Protein AF-T0Y1Z9-F1 (afdb_monomer_lite)

Radius of gyration: 17.57 Å; chains: 1; bounding box: 39×28×43 Å

Foldseek 3Di:
DEAEDELCCLVDDLVVCLVVLVVPDDPPYYYYYHYDFQDCVDVVSVVVVVVLVVQQPPDDGDIPVSDDPVSVCVSVVVDDDDDDDDDDDDDDPVRVLVVQVVDPRRDDPPRDD

Sequence (113 aa):
NVITAGQSFHWFNVDKTTREFRRILRAPNMVALIWNDRDNKDNFTSEFENIVSKYSKGYHGTGSSAISDDLISQFFNWSYGYYQYPNFQELDFDGLVGRYSSASYSLSAEDEK

InterPro domains:
  IPR029063 S-adenosyl-L-methionine-dependent methyltransferase superfamily [G3DSA:3.40.50.150] (1-112)

pLDDT: mean 89.01, std 8.2, range [56.97, 97.44]

Organism: NCBI:txid410659

Secondary structure (DSSP, 8-state):
-EEEEESGGGGS-HHHHHHHHHHH--SS-EEEEE-----TTSHHHHHHHHHHHHHSTT----GGGGS-HHHHHHHTTT--------------HHHHHHHHHTSTTPPPTTS--

Structure (mmCIF, N/CA/C/O backbone):
data_AF-T0Y1Z9-F1
#
_entry.id   AF-T0Y1Z9-F1
#
loop_
_atom_site.group_PDB
_atom_site.id
_atom_site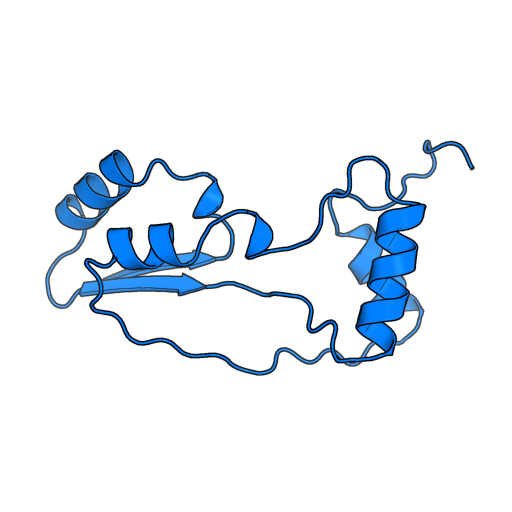.type_symbol
_atom_site.label_atom_id
_atom_site.label_alt_id
_atom_site.label_comp_id
_atom_site.label_asym_id
_atom_site.label_entity_id
_atom_site.label_seq_id
_atom_site.pdbx_PDB_ins_code
_atom_site.Cartn_x
_atom_site.Cartn_y
_atom_site.Cartn_z
_atom_site.occupancy
_atom_site.B_iso_or_equiv
_atom_site.auth_seq_id
_atom_site.auth_comp_id
_atom_site.auth_asym_id
_atom_site.auth_atom_id
_atom_site.pdbx_PDB_model_num
ATOM 1 N N . ASN A 1 1 ? -21.208 -1.067 9.914 1.00 86.50 1 ASN A N 1
ATOM 2 C CA . ASN A 1 1 ? -20.663 0.232 9.456 1.00 86.50 1 ASN A CA 1
ATOM 3 C C . ASN A 1 1 ? -19.163 0.112 9.313 1.00 86.50 1 ASN A C 1
ATOM 5 O O . ASN A 1 1 ? -18.530 -0.311 10.272 1.00 86.50 1 ASN A O 1
ATOM 9 N N . VAL A 1 2 ? -18.607 0.430 8.147 1.00 95.94 2 VAL A N 1
ATOM 10 C CA . VAL A 1 2 ? -17.169 0.285 7.889 1.00 95.94 2 VAL A CA 1
ATOM 11 C C . VAL A 1 2 ? -16.639 1.578 7.297 1.00 95.94 2 VAL A C 1
ATOM 13 O O . VAL A 1 2 ? -17.285 2.163 6.431 1.00 95.94 2 VAL A O 1
ATOM 16 N N . ILE A 1 3 ? -15.473 2.009 7.762 1.00 97.00 3 ILE A N 1
ATOM 17 C CA . ILE A 1 3 ? -14.660 3.006 7.071 1.00 97.00 3 ILE A CA 1
ATOM 18 C C . ILE A 1 3 ? -13.433 2.297 6.523 1.00 97.00 3 ILE A C 1
ATOM 20 O O . ILE A 1 3 ? -12.777 1.544 7.240 1.00 97.00 3 ILE A O 1
ATOM 24 N N . THR A 1 4 ? -13.118 2.550 5.261 1.00 96.56 4 THR A N 1
ATOM 25 C CA . THR A 1 4 ? -11.931 2.008 4.605 1.00 96.56 4 THR A CA 1
ATOM 26 C C . THR A 1 4 ? -11.070 3.144 4.081 1.00 96.56 4 THR A C 1
ATOM 28 O O . THR A 1 4 ? -11.597 4.060 3.450 1.00 96.56 4 THR A O 1
ATOM 31 N N . ALA A 1 5 ? -9.760 3.068 4.289 1.00 95.00 5 ALA A N 1
ATOM 32 C CA . ALA A 1 5 ? -8.797 3.939 3.624 1.00 95.00 5 ALA A CA 1
ATOM 33 C C . ALA A 1 5 ? -7.801 3.070 2.853 1.00 95.00 5 ALA A C 1
ATOM 35 O O . ALA A 1 5 ? -6.988 2.370 3.454 1.00 95.00 5 ALA A O 1
ATOM 36 N N . GLY A 1 6 ? -7.904 3.093 1.524 1.00 92.06 6 GLY A N 1
ATOM 37 C CA . GLY A 1 6 ? -6.964 2.426 0.629 1.00 92.06 6 GLY A CA 1
ATOM 38 C C . GLY A 1 6 ? -5.838 3.385 0.269 1.00 92.06 6 GLY A C 1
ATOM 39 O O . GLY A 1 6 ? -6.099 4.358 -0.431 1.00 92.06 6 GLY A O 1
ATOM 40 N N . GLN A 1 7 ? -4.620 3.148 0.756 1.00 87.25 7 GLN A N 1
ATOM 41 C CA . GLN A 1 7 ? -3.422 3.985 0.572 1.00 87.25 7 GLN A CA 1
ATOM 42 C C . GLN A 1 7 ? -3.489 5.404 1.157 1.00 87.25 7 GLN A C 1
ATOM 44 O O . GLN A 1 7 ? -2.458 5.952 1.512 1.00 87.25 7 GLN A O 1
ATOM 49 N N . SER A 1 8 ? -4.654 6.040 1.284 1.00 89.69 8 SER A N 1
ATOM 50 C CA . SER A 1 8 ? -4.754 7.487 1.533 1.00 89.69 8 SER A CA 1
ATOM 51 C C . SER A 1 8 ? -4.472 7.933 2.968 1.00 89.69 8 SER A C 1
ATOM 53 O O . SER A 1 8 ? -4.363 9.132 3.213 1.00 89.69 8 SER A O 1
ATOM 55 N N . PHE A 1 9 ? -4.399 7.017 3.936 1.00 91.69 9 PHE A N 1
ATOM 56 C CA . PHE A 1 9 ? -4.369 7.395 5.353 1.00 91.69 9 PHE A CA 1
ATOM 57 C C . PHE A 1 9 ? -3.062 8.098 5.775 1.00 91.69 9 PHE A C 1
ATOM 59 O O . PHE A 1 9 ? -3.069 8.831 6.756 1.00 91.69 9 PHE A O 1
ATOM 66 N N . HIS A 1 10 ? -1.986 8.026 4.981 1.00 87.44 10 HIS A N 1
ATOM 67 C CA . HIS A 1 10 ? -0.785 8.851 5.196 1.00 87.44 10 HIS A CA 1
ATOM 68 C C . HIS A 1 10 ? -1.032 10.365 5.029 1.00 87.44 10 HIS A C 1
ATOM 70 O O . HIS A 1 10 ? -0.296 11.173 5.587 1.00 87.44 10 HIS A O 1
ATOM 76 N N . TRP A 1 11 ? -2.093 10.774 4.324 1.00 89.56 11 TRP A N 1
ATOM 77 C CA . TRP A 1 11 ? -2.495 12.184 4.225 1.00 89.56 11 TRP A CA 1
ATOM 78 C C . TRP A 1 11 ? -3.314 12.669 5.427 1.00 89.56 11 TRP A C 1
ATOM 80 O O . TRP A 1 11 ? -3.652 13.851 5.522 1.00 89.56 11 TRP A O 1
ATOM 90 N N . PHE A 1 12 ? -3.721 11.764 6.319 1.00 92.62 12 PHE A N 1
ATOM 91 C CA . PHE A 1 12 ? -4.722 12.066 7.330 1.00 92.62 12 PHE A CA 1
ATOM 92 C C . PHE A 1 12 ? -4.060 12.609 8.594 1.00 92.62 12 PHE A C 1
ATOM 94 O O . PHE A 1 12 ? -3.052 12.104 9.078 1.00 92.62 12 PHE A O 1
ATOM 101 N N . ASN A 1 13 ? -4.693 13.606 9.212 1.00 92.81 13 ASN A N 1
ATOM 102 C CA . ASN A 1 13 ? -4.355 13.966 10.582 1.00 92.81 13 ASN A CA 1
ATOM 103 C C . ASN A 1 13 ? -4.983 12.937 11.537 1.00 92.81 13 ASN A C 1
ATOM 105 O O . ASN A 1 13 ? -6.210 12.892 11.670 1.00 92.81 13 ASN A O 1
ATOM 109 N N . VAL A 1 14 ? -4.150 12.129 12.190 1.00 91.12 14 VAL A N 1
ATOM 110 C CA . VAL A 1 14 ? -4.561 10.995 13.038 1.00 91.12 14 VAL A CA 1
ATOM 111 C C . VAL A 1 14 ? -5.533 11.410 14.149 1.00 91.12 14 VAL A C 1
ATOM 113 O O . VAL A 1 14 ? -6.584 10.785 14.307 1.00 91.12 14 VAL A O 1
ATOM 116 N N . ASP A 1 15 ? -5.272 12.512 14.856 1.00 92.00 15 ASP A N 1
ATOM 117 C CA . ASP A 1 15 ? -6.123 12.965 15.968 1.00 92.00 15 ASP A CA 1
ATOM 118 C C . ASP A 1 15 ? -7.497 13.462 15.512 1.00 92.00 15 ASP A C 1
ATOM 120 O O . ASP A 1 15 ? -8.522 13.224 16.164 1.00 92.00 15 ASP A O 1
ATOM 124 N N . LYS A 1 16 ? -7.543 14.211 14.405 1.00 96.19 16 LYS A N 1
ATOM 125 C CA . LYS A 1 16 ? -8.808 14.681 13.817 1.00 96.19 16 LYS A CA 1
ATOM 126 C C . LYS A 1 16 ?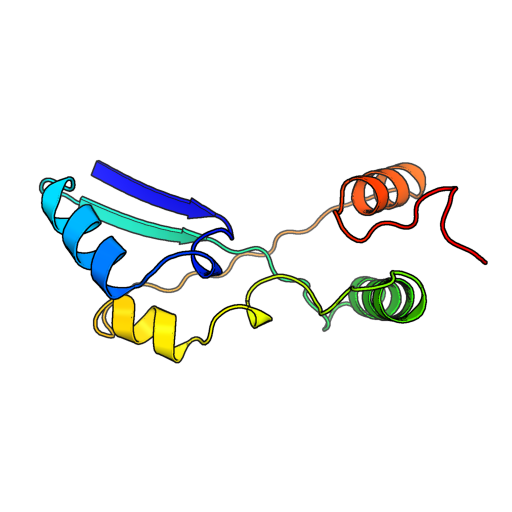 -9.601 13.507 13.248 1.00 96.19 16 LYS A C 1
ATOM 128 O O . LYS A 1 16 ? -10.800 13.411 13.499 1.00 96.19 16 LYS A O 1
ATOM 133 N N . THR A 1 17 ? -8.922 12.592 12.564 1.00 95.56 17 THR A N 1
ATOM 134 C CA . THR A 1 17 ? -9.524 11.397 11.959 1.00 95.56 17 THR A CA 1
ATOM 135 C C . THR A 1 17 ? -10.129 10.490 13.014 1.00 95.56 17 THR A C 1
ATOM 137 O O . THR A 1 17 ? -11.287 10.107 12.897 1.00 95.56 17 THR A O 1
ATOM 140 N N . THR A 1 18 ? -9.393 10.202 14.088 1.00 93.12 18 THR A N 1
ATOM 141 C CA . THR A 1 18 ? -9.876 9.363 15.191 1.00 93.12 18 THR A CA 1
ATOM 142 C C . THR A 1 18 ? -11.167 9.914 15.794 1.00 93.12 18 THR A C 1
ATOM 144 O O . THR A 1 18 ? -12.121 9.168 16.026 1.00 93.12 18 THR A O 1
ATOM 147 N N . ARG A 1 19 ? -11.227 11.232 16.033 1.00 95.25 19 ARG A N 1
ATOM 148 C CA . ARG A 1 19 ? -12.434 11.895 16.552 1.00 95.25 19 ARG A CA 1
ATOM 149 C C . ARG A 1 19 ? -13.603 11.779 15.582 1.00 95.25 19 ARG A C 1
ATOM 151 O O . ARG A 1 19 ? -14.710 11.453 16.004 1.00 95.25 19 ARG A O 1
ATOM 158 N N . GLU A 1 20 ? -13.351 12.009 14.300 1.00 97.44 20 GLU A N 1
ATOM 159 C CA . GLU A 1 20 ? -14.400 11.985 13.288 1.00 97.44 20 GLU A CA 1
ATOM 160 C C . GLU A 1 20 ? -14.928 10.573 13.031 1.00 97.44 20 GLU A C 1
ATOM 162 O O . GLU A 1 20 ? -16.140 10.363 13.003 1.00 97.44 20 GLU A O 1
ATOM 167 N N . PHE A 1 21 ? -14.045 9.580 12.941 1.00 96.06 21 PHE A N 1
ATOM 168 C CA . PHE A 1 21 ? -14.438 8.185 12.762 1.00 96.06 21 PHE A CA 1
ATOM 169 C C . PHE A 1 21 ? -15.306 7.717 13.931 1.00 96.06 21 PHE A C 1
ATOM 171 O O . PHE A 1 21 ? -16.350 7.110 13.706 1.00 96.06 21 PHE A O 1
ATOM 178 N N . ARG A 1 22 ? -14.956 8.082 15.173 1.00 93.19 22 ARG A N 1
ATOM 179 C CA . ARG A 1 22 ? -15.795 7.809 16.354 1.00 93.19 22 ARG A CA 1
ATOM 180 C C . ARG A 1 22 ? -17.159 8.497 16.293 1.00 93.19 22 ARG A C 1
ATOM 182 O O . ARG A 1 22 ? -18.135 7.919 16.756 1.00 93.19 22 ARG A O 1
ATOM 189 N N . ARG A 1 23 ? -17.240 9.709 15.735 1.00 96.69 23 ARG A N 1
ATOM 190 C CA . ARG A 1 23 ? -18.500 10.460 15.606 1.00 96.69 23 ARG A CA 1
ATOM 191 C C . ARG A 1 23 ? -19.468 9.798 14.624 1.00 96.69 23 ARG A C 1
ATOM 193 O O . ARG A 1 23 ? -20.672 9.792 14.876 1.00 96.69 23 ARG A O 1
ATOM 200 N N . ILE A 1 24 ? -18.964 9.286 13.500 1.00 96.81 24 ILE A N 1
ATOM 201 C CA . ILE A 1 24 ? -19.809 8.778 12.404 1.00 96.81 24 ILE A CA 1
ATOM 202 C C . ILE A 1 24 ? -20.064 7.269 12.470 1.00 96.81 24 ILE A C 1
ATOM 204 O O . ILE A 1 24 ? -21.090 6.799 11.973 1.00 96.81 24 ILE A O 1
ATOM 208 N N . LEU A 1 25 ? -19.170 6.496 13.091 1.00 96.44 25 LEU A N 1
ATOM 209 C CA . LEU A 1 25 ? -19.342 5.054 13.233 1.00 96.44 25 LEU A CA 1
ATOM 210 C C . LEU A 1 25 ? -20.383 4.715 14.306 1.00 96.44 25 LEU A C 1
ATOM 212 O O . LEU A 1 25 ? -20.316 5.177 15.440 1.00 96.44 25 LEU A O 1
ATOM 216 N N . ARG A 1 26 ? -21.314 3.817 13.968 1.00 94.62 26 ARG A N 1
ATOM 217 C CA . ARG A 1 26 ? -22.268 3.212 14.915 1.00 94.62 26 ARG A CA 1
ATOM 218 C C . ARG A 1 26 ? -22.011 1.720 15.037 1.00 94.62 26 ARG A C 1
ATOM 220 O O . ARG A 1 26 ? -21.724 1.081 14.024 1.00 94.62 26 ARG A O 1
ATOM 227 N N . ALA A 1 27 ? -22.121 1.182 16.249 1.00 92.44 27 ALA A N 1
ATOM 228 C CA . ALA A 1 27 ? -21.896 -0.236 16.508 1.00 92.44 27 ALA A CA 1
ATOM 229 C C . ALA A 1 27 ? -22.916 -1.130 15.763 1.00 92.44 27 ALA A C 1
ATOM 231 O O . ALA A 1 27 ? -24.086 -0.751 15.671 1.00 92.44 27 ALA A O 1
ATOM 232 N N . PRO A 1 28 ? -22.496 -2.305 15.254 1.00 91.06 28 PRO A N 1
ATOM 233 C CA . PRO A 1 28 ? -21.106 -2.754 15.126 1.00 91.06 28 PRO A CA 1
ATOM 234 C C . PRO A 1 28 ? -20.343 -1.946 14.058 1.00 91.06 28 PRO A C 1
ATOM 236 O O . PRO A 1 28 ? -20.860 -1.647 12.971 1.00 91.06 28 PRO A O 1
ATOM 239 N N . ASN A 1 29 ? -19.103 -1.5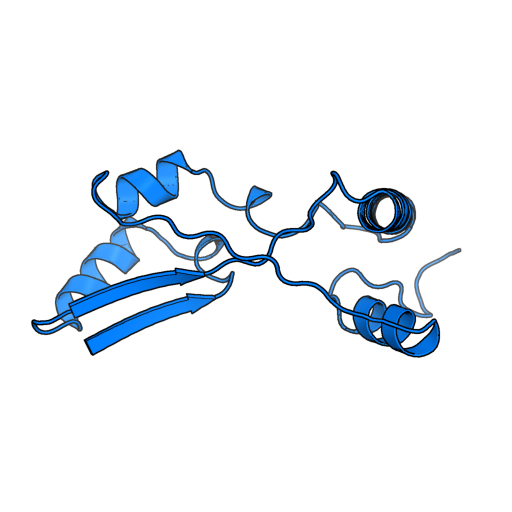76 14.385 1.00 93.50 29 ASN A N 1
ATOM 240 C CA . ASN A 1 29 ? -18.251 -0.734 13.550 1.00 93.50 29 ASN A CA 1
ATOM 241 C C . ASN A 1 29 ? -16.884 -1.372 13.277 1.00 93.50 29 ASN A C 1
ATOM 243 O O . ASN A 1 29 ? -16.439 -2.238 14.022 1.00 93.50 29 ASN A O 1
ATOM 247 N N . MET A 1 30 ? -16.250 -0.948 12.184 1.00 95.25 30 MET A N 1
ATOM 248 C CA . MET A 1 30 ? -14.910 -1.370 11.788 1.00 95.25 30 MET A CA 1
ATOM 249 C C . MET A 1 30 ? -14.218 -0.238 11.026 1.00 95.25 30 MET A C 1
ATOM 251 O O . MET A 1 30 ? -14.859 0.499 10.271 1.00 95.25 30 MET A O 1
ATOM 255 N N . VAL A 1 31 ? -12.906 -0.128 11.198 1.00 96.56 31 VAL A N 1
ATOM 256 C CA . VAL A 1 31 ? -12.033 0.691 10.355 1.00 96.56 31 VAL A CA 1
ATOM 257 C C . VAL A 1 31 ? -11.002 -0.244 9.736 1.00 96.56 31 VAL A C 1
ATOM 259 O O . VAL A 1 31 ? -10.390 -1.021 10.463 1.00 96.56 31 VAL A O 1
ATOM 262 N N . ALA A 1 32 ? -10.820 -0.182 8.420 1.00 95.88 32 ALA A N 1
ATOM 263 C CA . ALA A 1 32 ? -9.814 -0.962 7.708 1.00 95.88 32 ALA A CA 1
ATOM 264 C C . ALA A 1 32 ? -8.876 -0.032 6.932 1.00 95.88 32 ALA A C 1
ATOM 266 O O . ALA A 1 32 ? -9.301 0.714 6.047 1.00 95.88 32 ALA A O 1
ATOM 267 N N . LEU A 1 33 ? -7.594 -0.082 7.275 1.00 94.75 33 LEU A N 1
ATOM 268 C CA . LEU A 1 33 ? -6.531 0.541 6.498 1.00 94.75 33 LEU A CA 1
ATOM 269 C C . LEU A 1 33 ? -5.980 -0.517 5.540 1.00 94.75 33 LEU A C 1
ATOM 271 O O . LEU A 1 33 ? -5.665 -1.622 5.974 1.00 94.75 33 LEU A O 1
ATOM 275 N N . ILE A 1 34 ? -5.929 -0.208 4.245 1.00 93.00 34 ILE A N 1
ATOM 276 C CA . ILE A 1 34 ? -5.582 -1.171 3.193 1.00 93.00 34 ILE A CA 1
ATOM 277 C C . ILE A 1 34 ? -4.459 -0.581 2.348 1.00 93.00 34 ILE A C 1
ATOM 279 O O . ILE A 1 34 ? -4.573 0.541 1.854 1.00 93.00 34 ILE A O 1
ATOM 283 N N . TRP A 1 35 ? -3.390 -1.344 2.159 1.00 89.25 35 TRP A N 1
ATOM 284 C CA . TRP A 1 35 ? -2.225 -0.932 1.384 1.00 89.25 35 TRP A CA 1
ATOM 285 C C . TRP A 1 35 ? -1.800 -2.022 0.405 1.00 89.25 35 TRP A C 1
ATOM 287 O O . TRP A 1 35 ? -2.015 -3.208 0.634 1.00 89.25 35 TRP A O 1
ATOM 297 N N . ASN A 1 36 ? -1.201 -1.575 -0.692 1.00 89.44 36 ASN A N 1
ATOM 298 C CA . ASN A 1 36 ? -0.500 -2.405 -1.660 1.00 89.44 36 ASN A CA 1
ATOM 299 C C . ASN A 1 36 ? 0.946 -1.927 -1.682 1.00 89.44 36 ASN A C 1
ATOM 301 O O . ASN A 1 36 ? 1.203 -0.794 -2.092 1.00 89.44 36 ASN A O 1
ATOM 305 N N . ASP A 1 37 ? 1.859 -2.799 -1.287 1.00 85.56 37 ASP A N 1
ATOM 3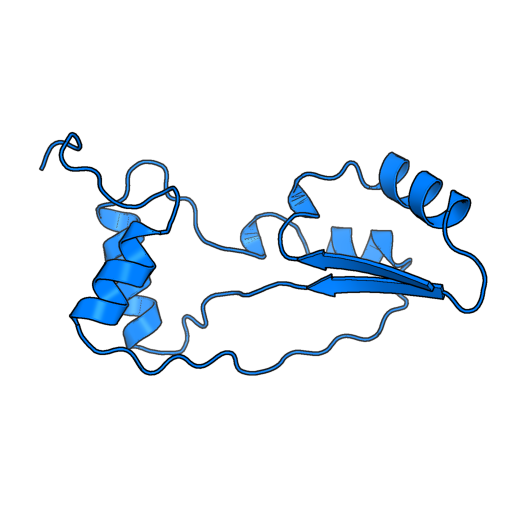06 C CA . ASP A 1 37 ? 3.289 -2.535 -1.344 1.00 85.56 37 ASP A CA 1
ATOM 307 C C . ASP A 1 37 ? 3.939 -3.446 -2.378 1.00 85.56 37 ASP A C 1
ATOM 309 O O . ASP A 1 37 ? 3.436 -4.531 -2.688 1.00 85.56 37 ASP A O 1
ATOM 313 N N . ARG A 1 38 ? 5.052 -2.982 -2.941 1.00 86.94 38 ARG A N 1
ATOM 314 C CA . ARG A 1 38 ? 5.880 -3.800 -3.824 1.00 86.94 38 ARG A CA 1
ATOM 315 C C . ARG A 1 38 ? 6.633 -4.830 -2.988 1.00 86.94 38 ARG A C 1
ATOM 317 O O . ARG A 1 38 ? 7.261 -4.480 -1.990 1.00 86.94 38 ARG A O 1
ATOM 324 N N . ASP A 1 39 ? 6.594 -6.088 -3.412 1.00 87.81 39 ASP A N 1
ATOM 325 C CA . ASP A 1 39 ? 7.431 -7.124 -2.816 1.00 87.81 39 ASP A CA 1
ATOM 326 C C . ASP A 1 39 ? 8.813 -7.119 -3.475 1.00 87.81 39 ASP A C 1
ATOM 328 O O . ASP A 1 39 ? 9.032 -7.743 -4.508 1.00 87.81 39 ASP A O 1
ATOM 332 N N . ASN A 1 40 ? 9.766 -6.418 -2.862 1.00 82.88 40 ASN A N 1
ATOM 333 C CA . ASN A 1 40 ? 11.139 -6.341 -3.370 1.00 82.88 40 ASN A CA 1
ATOM 334 C C . ASN A 1 40 ? 11.927 -7.658 -3.222 1.00 82.88 40 ASN A C 1
ATOM 336 O O . ASN A 1 40 ? 13.091 -7.711 -3.613 1.00 82.88 40 ASN A O 1
ATOM 340 N N . LYS A 1 41 ? 11.337 -8.719 -2.652 1.00 88.25 41 LYS A N 1
ATOM 341 C CA . LYS A 1 41 ? 11.933 -10.065 -2.687 1.00 88.25 41 LYS A CA 1
ATOM 342 C C . LYS A 1 41 ? 11.736 -10.742 -4.042 1.00 88.25 41 LYS A C 1
ATOM 344 O O . LYS A 1 41 ? 12.461 -11.685 -4.348 1.00 88.25 41 LYS A O 1
ATOM 349 N N . ASP A 1 42 ? 10.767 -10.286 -4.834 1.00 91.19 42 ASP A N 1
ATOM 350 C CA . ASP A 1 42 ? 10.615 -10.706 -6.220 1.00 91.19 42 ASP A CA 1
ATOM 351 C C . ASP A 1 42 ? 11.646 -9.990 -7.105 1.00 91.19 42 ASP A C 1
ATOM 353 O O . ASP A 1 42 ? 11.727 -8.759 -7.132 1.00 91.19 42 ASP A O 1
ATOM 357 N N . ASN A 1 43 ? 12.430 -10.772 -7.852 1.00 92.75 43 ASN A N 1
ATOM 358 C CA . ASN A 1 43 ? 13.528 -10.252 -8.667 1.00 92.75 43 ASN A CA 1
ATOM 359 C C . ASN A 1 43 ? 13.036 -9.249 -9.715 1.00 92.75 43 ASN A C 1
ATOM 361 O O . ASN A 1 43 ? 13.666 -8.213 -9.917 1.00 92.75 43 ASN A O 1
ATOM 365 N N . PHE A 1 44 ? 11.911 -9.538 -10.376 1.00 92.44 44 PHE A N 1
ATOM 366 C CA . PHE A 1 44 ? 11.376 -8.643 -11.398 1.00 92.44 44 PHE A CA 1
ATOM 367 C C . PHE A 1 44 ? 10.930 -7.315 -10.783 1.00 92.44 44 PHE A C 1
ATOM 369 O O . PHE A 1 44 ? 11.302 -6.247 -11.271 1.00 92.44 44 PHE A O 1
ATOM 376 N N . THR A 1 45 ? 10.182 -7.375 -9.683 1.00 91.75 45 THR A N 1
ATOM 377 C CA . THR A 1 45 ? 9.725 -6.194 -8.945 1.00 91.75 45 THR A CA 1
ATOM 378 C C . THR A 1 45 ? 10.902 -5.348 -8.456 1.00 91.75 45 THR A C 1
ATOM 380 O O . THR A 1 45 ? 10.853 -4.125 -8.591 1.00 91.75 45 THR A O 1
ATOM 383 N N . SER A 1 46 ? 11.979 -5.971 -7.966 1.00 91.50 46 SER A N 1
ATOM 384 C CA . SER A 1 46 ? 13.189 -5.255 -7.539 1.00 91.50 46 SER A CA 1
ATOM 385 C C . SER A 1 46 ? 13.916 -4.568 -8.700 1.00 91.50 46 SER A C 1
ATOM 387 O O . SER A 1 46 ? 14.341 -3.422 -8.562 1.00 91.50 46 SER A O 1
ATOM 389 N N . GLU A 1 47 ? 14.071 -5.225 -9.850 1.00 93.50 47 GLU A N 1
ATOM 390 C CA . GLU A 1 47 ? 14.694 -4.597 -11.026 1.00 93.50 47 GLU A CA 1
ATOM 391 C C . GLU A 1 47 ? 13.823 -3.466 -11.584 1.00 93.50 47 GLU A C 1
ATOM 393 O O . GLU A 1 47 ? 14.318 -2.398 -11.953 1.00 93.50 47 GLU A O 1
ATOM 398 N N . PHE A 1 48 ? 12.503 -3.651 -11.575 1.00 91.94 48 PHE A N 1
ATOM 399 C CA . PHE A 1 48 ? 11.560 -2.599 -11.929 1.00 91.94 48 PHE A CA 1
ATOM 400 C C . PHE A 1 48 ? 11.661 -1.402 -10.971 1.00 91.94 48 PHE A C 1
ATOM 402 O O . PHE A 1 48 ? 11.679 -0.259 -11.426 1.00 91.94 48 PHE A O 1
ATOM 409 N N . GLU A 1 49 ? 11.786 -1.632 -9.662 1.00 90.75 49 GLU A N 1
ATOM 410 C CA . GLU A 1 49 ? 12.035 -0.580 -8.668 1.00 90.75 49 GLU A CA 1
ATOM 411 C C . GLU A 1 49 ? 13.321 0.201 -8.971 1.00 90.75 49 GLU A C 1
ATOM 413 O O . GLU A 1 49 ? 13.299 1.432 -8.943 1.00 90.75 49 GLU A O 1
ATOM 418 N N . ASN A 1 50 ? 14.408 -0.484 -9.343 1.00 91.00 50 ASN A N 1
ATOM 419 C CA . ASN A 1 50 ? 15.670 0.158 -9.725 1.00 91.00 50 ASN A CA 1
ATOM 420 C C . ASN A 1 50 ? 15.507 1.067 -10.952 1.00 91.00 50 ASN A C 1
ATOM 422 O O . ASN A 1 50 ? 16.035 2.182 -10.973 1.00 91.00 50 ASN A O 1
ATOM 426 N N . ILE A 1 51 ? 14.763 0.618 -11.969 1.00 91.19 51 ILE A N 1
ATOM 427 C CA . ILE A 1 51 ? 14.464 1.422 -13.163 1.00 91.19 51 ILE A CA 1
ATOM 428 C C . ILE A 1 51 ? 13.667 2.666 -12.764 1.00 91.19 51 ILE A C 1
ATOM 430 O O . ILE A 1 51 ? 14.067 3.783 -13.094 1.00 91.19 51 ILE A O 1
ATOM 434 N N . VAL A 1 52 ? 12.573 2.493 -12.020 1.00 91.50 52 VAL A N 1
ATOM 435 C CA . VAL A 1 52 ? 11.736 3.616 -11.580 1.00 91.50 52 VAL A CA 1
ATOM 436 C C . VAL A 1 52 ? 12.563 4.597 -10.748 1.00 91.50 52 VAL A C 1
ATOM 438 O O . VAL A 1 52 ? 12.588 5.781 -11.060 1.00 91.50 52 VAL A O 1
ATOM 441 N N . SER A 1 53 ? 13.322 4.124 -9.760 1.00 89.25 53 SER A N 1
ATOM 442 C CA . SER A 1 53 ? 14.159 4.984 -8.916 1.00 89.25 53 SER A CA 1
ATOM 443 C C . SER A 1 53 ? 15.239 5.742 -9.684 1.00 89.25 53 SER A C 1
ATOM 445 O O . SER A 1 53 ? 15.637 6.822 -9.250 1.00 89.25 53 SER A O 1
ATOM 447 N N . LYS A 1 54 ? 15.745 5.185 -10.786 1.00 89.94 54 LYS A N 1
ATOM 448 C CA . LYS A 1 54 ? 16.801 5.812 -11.582 1.00 89.94 54 LYS A CA 1
ATOM 449 C C . LYS A 1 54 ? 16.265 6.865 -12.545 1.00 89.94 54 LYS A C 1
ATOM 451 O O . LYS A 1 54 ? 16.932 7.875 -12.753 1.00 89.94 54 LYS A O 1
ATOM 456 N N . TYR A 1 55 ? 15.110 6.611 -13.156 1.00 89.81 55 TYR A N 1
ATOM 457 C CA . TYR A 1 55 ? 14.623 7.421 -14.272 1.00 89.81 55 TYR A CA 1
ATOM 458 C C . TYR A 1 55 ? 13.424 8.310 -13.911 1.00 89.81 55 TYR A C 1
ATOM 460 O O . TYR A 1 55 ? 13.302 9.404 -14.452 1.00 89.81 55 TYR A O 1
ATOM 468 N N . SER A 1 56 ? 12.566 7.909 -12.971 1.00 89.88 56 SER A N 1
ATOM 469 C CA . SER A 1 56 ? 11.413 8.712 -12.549 1.00 89.88 56 SER A CA 1
ATOM 470 C C . SER A 1 56 ? 11.819 9.821 -11.575 1.00 89.88 56 SER A C 1
ATOM 472 O O . SER A 1 56 ? 12.017 9.583 -10.380 1.00 89.88 56 SER A O 1
ATOM 474 N N . LYS A 1 57 ? 11.905 11.063 -12.066 1.00 83.38 57 LYS A N 1
ATOM 475 C CA . LYS A 1 57 ? 12.185 12.243 -11.229 1.00 83.38 57 LYS A CA 1
ATOM 476 C C . LYS A 1 57 ? 11.119 12.391 -10.133 1.00 83.38 57 LYS A C 1
ATOM 478 O O . LYS A 1 57 ? 9.925 12.318 -10.398 1.00 83.38 57 LYS A O 1
ATOM 483 N N . GLY A 1 58 ? 11.553 12.610 -8.890 1.00 79.44 58 GLY A N 1
ATOM 484 C CA . GLY A 1 58 ? 10.652 12.788 -7.740 1.00 79.44 58 GLY A CA 1
ATOM 485 C C . GLY A 1 58 ? 10.020 11.498 -7.206 1.00 79.44 58 GLY A C 1
ATOM 486 O O . GLY A 1 58 ? 9.150 11.556 -6.337 1.00 79.44 58 GLY A O 1
ATOM 487 N N . TYR A 1 59 ? 10.444 10.331 -7.696 1.00 86.00 59 TYR A N 1
ATOM 488 C CA . TYR A 1 59 ? 10.054 9.066 -7.094 1.00 86.00 59 TYR A CA 1
ATOM 489 C C . TYR A 1 59 ? 10.793 8.839 -5.768 1.00 86.00 59 TYR A C 1
ATOM 491 O O . TYR A 1 59 ? 12.020 8.897 -5.702 1.00 86.00 59 TYR A O 1
ATOM 499 N N . HIS A 1 60 ? 10.035 8.556 -4.708 1.00 75.88 60 HIS A N 1
ATOM 500 C CA . HIS A 1 60 ? 10.555 8.353 -3.350 1.00 75.88 60 HIS A CA 1
ATOM 501 C C . HIS A 1 60 ? 10.087 7.024 -2.732 1.00 75.88 60 HIS A C 1
ATOM 503 O O . HIS A 1 60 ? 10.047 6.875 -1.512 1.00 75.88 60 HIS A O 1
ATOM 509 N N . GLY A 1 61 ? 9.734 6.055 -3.581 1.00 74.94 61 GLY A N 1
ATOM 510 C CA . GLY A 1 61 ? 9.191 4.759 -3.178 1.00 74.94 61 GLY A CA 1
ATOM 511 C C . GLY A 1 61 ? 7.672 4.665 -3.336 1.00 74.94 61 GLY A C 1
ATOM 512 O O . GLY A 1 61 ? 6.993 5.622 -3.715 1.00 74.94 61 GLY A O 1
ATOM 513 N N . THR A 1 62 ? 7.131 3.483 -3.040 1.00 69.81 62 THR A N 1
ATOM 514 C CA . THR A 1 62 ? 5.684 3.229 -3.014 1.00 69.81 62 THR A CA 1
ATOM 515 C C . THR A 1 62 ? 5.204 2.885 -1.608 1.00 69.81 62 THR A C 1
ATOM 517 O O . THR A 1 62 ? 5.927 2.261 -0.837 1.00 69.81 62 THR A O 1
ATOM 520 N N . GLY A 1 63 ? 3.951 3.237 -1.312 1.00 65.38 63 GLY A N 1
ATOM 521 C CA . GLY A 1 63 ? 3.184 2.586 -0.254 1.00 65.38 63 GLY A CA 1
ATOM 522 C C . GLY A 1 63 ? 3.600 2.915 1.184 1.00 65.38 63 GLY A C 1
ATOM 523 O O . GLY A 1 63 ? 3.734 4.088 1.540 1.00 65.38 63 GLY A O 1
ATOM 524 N N . SER A 1 64 ? 3.696 1.878 2.022 1.00 60.16 64 SER A N 1
ATOM 525 C CA . SER A 1 64 ? 3.868 1.930 3.488 1.00 60.16 64 SER A CA 1
ATOM 526 C C . SER A 1 64 ? 5.084 2.715 3.982 1.00 60.16 64 SER A C 1
ATOM 528 O O . SER A 1 64 ? 5.112 3.110 5.140 1.00 60.16 64 SER A O 1
ATOM 530 N N . SER A 1 65 ? 6.045 3.063 3.124 1.00 64.12 65 SER A N 1
ATOM 531 C CA . SER A 1 65 ? 7.126 3.988 3.491 1.00 64.12 65 SER A CA 1
ATOM 532 C C . SER A 1 65 ? 6.627 5.385 3.895 1.00 64.12 65 SER A C 1
ATOM 534 O O . SER A 1 65 ? 7.333 6.109 4.596 1.00 64.12 65 SER A O 1
ATOM 536 N N . ALA A 1 66 ? 5.409 5.765 3.489 1.00 69.31 66 ALA A N 1
ATOM 537 C CA . ALA A 1 66 ? 4.807 7.053 3.827 1.00 69.31 66 ALA A CA 1
ATOM 538 C C . ALA A 1 66 ? 4.240 7.127 5.259 1.00 69.31 66 ALA A C 1
ATOM 540 O O . ALA A 1 66 ? 3.931 8.223 5.731 1.00 69.31 66 ALA A O 1
ATOM 541 N N . ILE A 1 67 ? 4.068 5.996 5.955 1.00 78.00 67 ILE A N 1
ATOM 542 C CA . ILE A 1 67 ? 3.501 5.954 7.309 1.00 78.00 67 ILE A CA 1
ATOM 543 C C . ILE A 1 67 ? 4.138 4.843 8.146 1.00 78.00 67 ILE A C 1
ATOM 545 O O . ILE A 1 67 ? 4.209 3.700 7.720 1.00 78.00 67 ILE A O 1
ATOM 549 N N . SER A 1 68 ? 4.576 5.152 9.367 1.00 84.31 68 SER A N 1
ATOM 550 C CA . SER A 1 68 ? 5.182 4.136 10.230 1.00 84.31 68 SER A CA 1
ATOM 551 C C . SER A 1 68 ? 4.149 3.175 10.827 1.00 84.31 68 SER A C 1
ATOM 553 O O . SER A 1 68 ? 3.035 3.572 11.188 1.00 84.31 68 SER A O 1
ATOM 555 N N . ASP A 1 69 ? 4.567 1.925 11.035 1.00 85.62 69 ASP A N 1
ATOM 556 C CA . ASP A 1 69 ? 3.789 0.904 11.752 1.00 85.62 69 ASP A CA 1
ATOM 557 C C . ASP A 1 69 ? 3.392 1.361 13.163 1.00 85.62 69 ASP A C 1
ATOM 559 O O . ASP A 1 69 ? 2.296 1.057 13.641 1.00 85.62 69 ASP A O 1
ATOM 563 N N . ASP A 1 70 ? 4.247 2.153 13.817 1.00 89.25 70 ASP A N 1
ATOM 564 C CA . ASP A 1 70 ? 3.956 2.763 15.116 1.00 89.25 70 ASP A CA 1
ATOM 565 C C . ASP A 1 70 ? 2.768 3.724 15.043 1.00 89.25 70 ASP A C 1
ATOM 567 O O . ASP A 1 70 ? 1.941 3.742 15.955 1.00 89.25 70 ASP A O 1
ATOM 571 N N . LEU A 1 71 ? 2.648 4.517 13.971 1.00 89.00 71 LEU A N 1
ATOM 572 C CA . LEU A 1 71 ? 1.533 5.452 13.813 1.00 89.00 71 LEU A CA 1
ATOM 573 C C . LEU A 1 71 ? 0.217 4.701 13.586 1.00 89.00 71 LEU A C 1
ATOM 575 O O . LEU A 1 71 ? -0.804 5.051 14.182 1.00 89.00 71 LEU A O 1
ATOM 579 N N . ILE A 1 72 ? 0.247 3.643 12.769 1.00 91.12 72 ILE A N 1
ATOM 580 C CA . ILE A 1 72 ? -0.905 2.754 12.555 1.00 91.12 72 ILE A CA 1
ATOM 581 C C . ILE A 1 72 ? -1.302 2.087 13.876 1.00 91.12 72 ILE A C 1
ATOM 583 O O . ILE A 1 72 ? -2.477 2.094 14.254 1.00 91.12 72 ILE A O 1
ATOM 587 N N . SER A 1 73 ? -0.323 1.568 14.616 1.00 91.56 73 SER A N 1
ATOM 588 C CA . SER A 1 73 ? -0.561 0.896 15.892 1.00 91.56 73 SER A CA 1
ATOM 589 C C . SER A 1 73 ? -1.137 1.851 16.933 1.00 91.56 73 SER A C 1
ATOM 591 O O . SER A 1 73 ? -2.122 1.513 17.588 1.00 91.56 73 SER A O 1
ATOM 593 N N . GLN A 1 74 ? -0.616 3.075 17.031 1.00 90.88 74 GLN A N 1
ATOM 594 C CA . GLN A 1 74 ? -1.174 4.115 17.898 1.00 90.88 74 GLN A CA 1
ATOM 595 C C . GLN A 1 74 ? -2.614 4.477 17.518 1.00 90.88 74 GLN A C 1
ATOM 597 O O . GLN A 1 74 ? -3.467 4.575 18.403 1.00 90.88 74 GLN A O 1
ATOM 602 N N . PHE A 1 75 ? -2.918 4.620 16.224 1.00 93.12 75 PHE A N 1
ATOM 603 C CA . PHE A 1 75 ? -4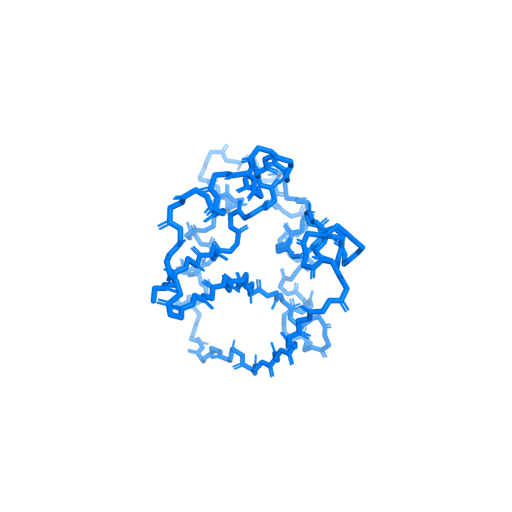.274 4.921 15.751 1.00 93.12 75 PHE A CA 1
ATOM 604 C C . PHE A 1 75 ? -5.296 3.859 16.185 1.00 93.12 75 PHE A C 1
ATOM 606 O O . PHE A 1 75 ? -6.396 4.197 16.628 1.00 93.12 75 PHE A O 1
ATOM 613 N N . PHE A 1 76 ? -4.918 2.581 16.129 1.00 93.50 76 PHE A N 1
ATOM 614 C CA . PHE A 1 76 ? -5.747 1.465 16.593 1.00 93.50 76 PHE A CA 1
ATOM 615 C C . PHE A 1 76 ? -5.606 1.154 18.090 1.00 93.50 76 PHE A C 1
ATOM 617 O O . PHE A 1 76 ? -6.142 0.150 18.561 1.00 93.50 76 PHE A O 1
ATOM 624 N N . ASN A 1 77 ? -4.904 1.992 18.858 1.00 91.19 77 ASN A N 1
ATOM 625 C CA . ASN A 1 77 ? -4.608 1.748 20.271 1.00 91.19 77 ASN A CA 1
ATOM 626 C C . ASN A 1 77 ? -4.032 0.337 20.515 1.00 91.19 77 ASN A C 1
ATOM 628 O O . ASN A 1 77 ? -4.437 -0.364 21.442 1.00 91.19 77 ASN A O 1
ATOM 632 N N . TRP A 1 78 ? -3.121 -0.085 19.637 1.00 91.19 78 TRP A N 1
ATOM 633 C CA . TRP A 1 78 ? -2.393 -1.355 19.691 1.00 91.19 78 TRP A CA 1
ATOM 634 C C . TRP A 1 78 ? -3.279 -2.609 19.650 1.00 91.19 78 TRP A C 1
ATOM 636 O O . TRP A 1 78 ? -2.822 -3.700 19.978 1.00 91.19 78 TRP A O 1
ATOM 646 N N . SER A 1 79 ? -4.543 -2.471 19.238 1.00 93.00 79 SER A N 1
ATOM 647 C CA . SER A 1 79 ? -5.509 -3.568 19.187 1.00 93.00 79 SER A CA 1
ATOM 648 C C . SER A 1 79 ? -6.218 -3.597 17.836 1.00 93.00 79 SER A C 1
ATOM 650 O O . SER A 1 79 ? -7.204 -2.897 17.606 1.00 93.00 79 SER A O 1
ATOM 652 N N . TYR A 1 80 ? -5.681 -4.399 16.917 1.00 95.00 80 TYR A N 1
ATOM 653 C CA . TYR A 1 80 ? -6.232 -4.611 15.582 1.00 95.00 80 TYR A CA 1
ATOM 654 C C . TYR A 1 80 ? -5.802 -5.971 15.023 1.00 95.00 80 TYR A C 1
ATOM 656 O O . TYR A 1 80 ? -4.806 -6.552 15.448 1.00 95.00 80 TYR A O 1
ATOM 664 N N . GLY A 1 81 ? -6.572 -6.484 14.064 1.00 94.94 81 GLY A N 1
ATOM 665 C CA . GLY A 1 81 ? -6.150 -7.624 13.255 1.00 94.94 81 GLY A CA 1
ATOM 666 C C . GLY A 1 81 ? -5.266 -7.157 12.103 1.00 94.94 81 GLY A C 1
ATOM 667 O O . GLY A 1 81 ? -5.592 -6.169 11.447 1.00 94.94 81 GLY A O 1
ATOM 668 N N . TYR A 1 82 ? -4.184 -7.883 11.840 1.00 93.81 82 TYR A N 1
ATOM 669 C CA . TYR A 1 82 ? -3.325 -7.673 10.679 1.00 93.81 82 TYR A CA 1
ATOM 670 C C . TYR A 1 82 ? -3.506 -8.824 9.692 1.00 93.81 82 TYR A C 1
ATOM 672 O O . TYR A 1 82 ? -3.485 -9.992 10.083 1.00 93.81 82 TYR A O 1
ATOM 680 N N . TYR A 1 83 ? -3.673 -8.488 8.416 1.00 93.88 83 TYR A N 1
ATOM 681 C CA . TYR A 1 83 ? -3.790 -9.458 7.336 1.00 93.88 83 TYR A CA 1
ATOM 682 C C . TYR A 1 83 ? -2.956 -8.994 6.150 1.00 93.88 83 TYR A C 1
ATOM 684 O O . TYR A 1 83 ? -3.023 -7.830 5.759 1.00 93.88 83 TYR A O 1
ATOM 692 N N . GLN A 1 84 ? -2.226 -9.928 5.551 1.00 92.25 84 GLN A N 1
ATOM 693 C CA . GLN A 1 84 ? -1.431 -9.702 4.355 1.00 92.25 84 GLN A CA 1
ATOM 694 C C . GLN A 1 84 ? -1.774 -10.781 3.333 1.00 92.25 84 GLN A C 1
ATOM 696 O O . GLN A 1 84 ? -1.824 -11.965 3.665 1.00 92.25 84 GLN A O 1
ATOM 701 N N . TYR A 1 85 ? -2.008 -10.363 2.092 1.00 92.75 85 TYR A N 1
ATOM 702 C CA . TYR A 1 85 ? -2.347 -11.254 0.989 1.00 92.75 85 TYR A CA 1
ATOM 703 C C . TYR A 1 85 ? -1.445 -10.959 -0.211 1.00 92.75 85 TYR A C 1
ATOM 705 O O . TYR A 1 85 ? -1.131 -9.789 -0.448 1.00 92.75 85 TYR A O 1
ATOM 713 N N . PRO A 1 86 ? -1.041 -11.980 -0.987 1.00 91.56 86 PRO A N 1
ATOM 714 C CA . PRO A 1 86 ? -0.372 -11.757 -2.261 1.00 91.56 86 PRO A CA 1
ATOM 715 C C . PRO A 1 86 ? -1.268 -10.960 -3.219 1.00 91.56 86 PRO A C 1
ATOM 717 O O . PRO A 1 86 ? -2.450 -11.266 -3.364 1.00 91.56 86 PRO A O 1
ATOM 720 N N . ASN A 1 87 ? -0.692 -9.971 -3.903 1.00 90.62 87 ASN A N 1
ATOM 721 C CA . ASN A 1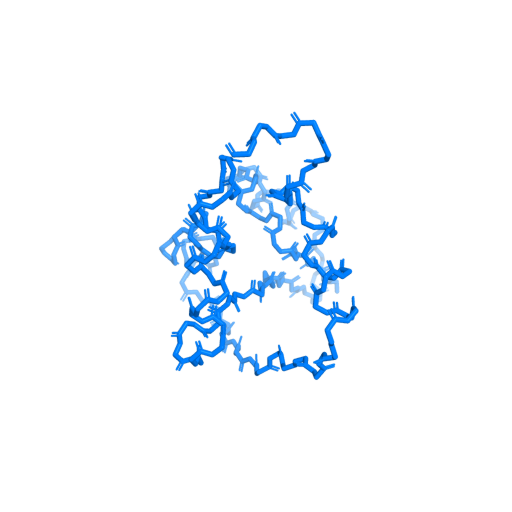 87 ? -1.351 -9.193 -4.956 1.00 90.62 87 ASN A CA 1
ATOM 722 C C . ASN A 1 87 ? -0.566 -9.331 -6.271 1.00 90.62 87 ASN A C 1
ATOM 724 O O . ASN A 1 87 ? 0.095 -8.399 -6.730 1.00 90.62 87 ASN A O 1
ATOM 728 N N . PHE A 1 88 ? -0.575 -10.546 -6.818 1.00 90.88 88 PHE A N 1
ATOM 729 C CA . PHE A 1 88 ? 0.147 -10.897 -8.038 1.00 90.88 88 PHE A CA 1
ATOM 730 C C . PHE A 1 88 ? -0.546 -10.335 -9.288 1.00 90.88 88 PHE A C 1
ATOM 732 O O . PHE A 1 88 ? -1.774 -10.336 -9.377 1.00 90.88 88 PHE A O 1
ATOM 739 N N . GLN A 1 89 ? 0.250 -9.891 -10.263 1.00 91.44 89 GLN A N 1
ATOM 740 C CA . GLN A 1 89 ? -0.221 -9.448 -11.575 1.00 91.44 89 GLN A CA 1
ATOM 741 C C . GLN A 1 89 ? 0.592 -10.156 -12.658 1.00 91.44 89 GLN A C 1
ATOM 743 O O . GLN A 1 89 ? 1.817 -10.057 -12.672 1.00 91.44 89 GLN A O 1
ATOM 748 N N . GLU A 1 90 ? -0.094 -10.840 -13.571 1.00 93.38 90 GLU A N 1
ATOM 749 C CA . GLU A 1 90 ? 0.506 -11.364 -14.796 1.00 93.38 90 GLU A CA 1
ATOM 750 C C . GLU A 1 90 ? 0.372 -10.295 -15.880 1.00 93.38 90 GLU A C 1
ATOM 752 O O . GLU A 1 90 ? -0.740 -9.897 -16.230 1.00 93.38 90 GLU A O 1
ATOM 757 N N . LEU A 1 91 ? 1.505 -9.777 -16.350 1.00 94.31 91 LEU A N 1
ATOM 758 C CA . LEU A 1 91 ? 1.559 -8.678 -17.308 1.00 94.31 91 LEU A CA 1
ATOM 759 C C . LEU A 1 91 ? 2.446 -9.082 -18.480 1.00 94.31 91 LEU A C 1
ATOM 761 O O . LEU A 1 91 ? 3.557 -9.578 -18.286 1.00 94.31 91 LEU A O 1
ATOM 765 N N . ASP A 1 92 ? 1.966 -8.823 -19.690 1.00 96.06 92 ASP A N 1
ATOM 766 C CA . ASP A 1 92 ? 2.830 -8.729 -20.856 1.00 96.06 92 ASP A CA 1
ATOM 767 C C . ASP A 1 92 ? 3.529 -7.357 -20.887 1.00 96.06 92 ASP A C 1
ATOM 769 O O . ASP A 1 92 ? 3.393 -6.528 -19.980 1.00 96.06 92 ASP A O 1
ATOM 773 N N . PHE A 1 93 ? 4.334 -7.123 -21.923 1.00 95.56 93 PHE A N 1
ATOM 774 C CA . PHE A 1 93 ? 5.087 -5.879 -22.044 1.00 95.56 93 PHE A CA 1
ATOM 775 C C . PHE A 1 93 ? 4.171 -4.647 -22.107 1.00 95.56 93 PHE A C 1
ATOM 777 O O . PHE A 1 93 ? 4.408 -3.671 -21.394 1.00 95.56 93 PHE A O 1
ATOM 784 N N . ASP A 1 94 ? 3.099 -4.707 -22.899 1.00 96.62 94 ASP A N 1
ATOM 785 C CA . ASP A 1 94 ? 2.158 -3.594 -23.045 1.00 96.62 94 ASP A CA 1
ATOM 786 C C . ASP A 1 94 ? 1.412 -3.322 -21.729 1.00 96.62 94 ASP A C 1
ATOM 788 O O . ASP A 1 94 ? 1.264 -2.166 -21.321 1.00 96.62 94 ASP A O 1
ATOM 792 N N . GLY A 1 95 ? 1.015 -4.373 -21.006 1.00 95.94 95 GLY A N 1
ATOM 793 C CA . GLY A 1 95 ? 0.407 -4.277 -19.682 1.00 95.94 95 GLY A CA 1
ATOM 794 C C . GLY A 1 95 ? 1.344 -3.665 -18.640 1.00 95.94 95 GLY A C 1
ATOM 795 O O . GLY A 1 95 ? 0.916 -2.823 -17.844 1.00 95.94 95 GLY A O 1
ATOM 796 N N . LEU A 1 96 ? 2.632 -4.020 -18.664 1.00 94.31 96 LEU A N 1
ATOM 797 C CA . LEU A 1 96 ? 3.644 -3.417 -17.794 1.00 94.31 96 LEU A CA 1
ATOM 798 C C . LEU A 1 96 ? 3.809 -1.919 -18.076 1.00 94.31 96 LEU A C 1
ATOM 800 O O . LEU A 1 96 ? 3.821 -1.117 -17.136 1.00 94.31 96 LEU A O 1
ATOM 804 N N . VAL A 1 97 ? 3.908 -1.539 -19.353 1.00 93.31 97 VAL A N 1
ATOM 805 C CA . VAL A 1 97 ? 4.010 -0.134 -19.774 1.00 93.31 97 VAL A CA 1
ATOM 806 C C . VAL A 1 97 ? 2.766 0.636 -19.341 1.00 93.31 97 VAL A C 1
ATOM 808 O O . VAL A 1 97 ? 2.892 1.668 -18.683 1.00 93.31 97 VAL A O 1
ATOM 811 N N . GLY A 1 98 ? 1.569 0.110 -19.609 1.00 94.12 98 GLY A N 1
ATOM 812 C CA . GLY A 1 98 ? 0.312 0.739 -19.201 1.00 94.12 98 GLY A CA 1
ATOM 813 C C . GLY A 1 98 ? 0.214 0.930 -17.686 1.00 94.12 98 GLY A C 1
ATOM 814 O O . GLY A 1 98 ? -0.163 2.005 -17.211 1.00 94.12 98 GLY A O 1
ATOM 815 N N . ARG A 1 99 ? 0.628 -0.075 -16.906 1.00 92.44 99 ARG A N 1
ATOM 816 C CA . ARG A 1 99 ? 0.688 0.030 -15.444 1.00 92.44 99 ARG A CA 1
ATOM 817 C C . ARG A 1 99 ? 1.646 1.134 -15.004 1.00 92.44 99 ARG A C 1
ATOM 819 O O . ARG A 1 99 ? 1.281 1.932 -14.142 1.00 92.44 99 ARG A O 1
ATOM 826 N N . TYR A 1 100 ? 2.848 1.191 -15.575 1.00 92.12 100 TYR A N 1
ATOM 827 C CA . TYR A 1 100 ? 3.825 2.232 -15.256 1.00 92.12 100 TYR A CA 1
ATOM 828 C C . TYR A 1 100 ? 3.299 3.629 -15.603 1.00 92.12 100 TYR A C 1
ATOM 830 O O . TYR A 1 100 ? 3.332 4.501 -14.742 1.00 92.12 100 TYR A O 1
ATOM 838 N N . SER A 1 101 ? 2.732 3.821 -16.795 1.00 91.75 101 SER A N 1
ATOM 839 C CA . SER A 1 101 ? 2.189 5.106 -17.262 1.00 91.75 101 SER A CA 1
ATOM 840 C C . SER A 1 101 ? 0.984 5.614 -16.465 1.00 91.75 101 SER A C 1
ATOM 842 O O . SER A 1 101 ? 0.645 6.788 -16.549 1.00 91.75 101 SER A O 1
ATOM 844 N N . SER A 1 102 ? 0.324 4.754 -15.687 1.00 90.25 102 SER A N 1
ATOM 845 C CA . SER A 1 102 ? -0.752 5.172 -14.777 1.00 90.25 102 SER A CA 1
ATOM 846 C C . SER A 1 102 ? -0.244 5.778 -13.463 1.00 90.25 102 SER A C 1
ATOM 848 O O . SER A 1 102 ? -1.020 6.364 -12.705 1.00 90.25 102 SER A O 1
ATOM 850 N N . ALA A 1 103 ? 1.047 5.618 -13.160 1.00 88.62 103 ALA A N 1
ATOM 851 C CA . ALA A 1 103 ? 1.638 6.112 -11.929 1.00 88.62 103 ALA A CA 1
ATOM 852 C C . ALA A 1 103 ? 1.984 7.600 -12.034 1.00 88.62 103 ALA A C 1
ATOM 854 O O . ALA A 1 103 ? 2.511 8.060 -13.038 1.00 88.62 103 ALA A O 1
ATOM 855 N N . SER A 1 104 ? 1.791 8.350 -10.948 1.00 85.44 104 SER A N 1
ATOM 856 C CA . SER A 1 104 ? 2.086 9.791 -10.907 1.00 85.44 104 SER A CA 1
ATOM 857 C C . SER A 1 104 ? 3.562 10.145 -11.125 1.00 85.44 104 SER A C 1
ATOM 859 O O . SER A 1 104 ? 3.876 11.295 -11.395 1.00 85.44 104 SER A O 1
ATOM 861 N N . TYR A 1 105 ? 4.462 9.176 -10.958 1.00 86.94 105 TYR A N 1
ATOM 862 C CA . TYR A 1 105 ? 5.903 9.309 -11.173 1.00 86.94 105 TYR A CA 1
ATOM 863 C C . TYR A 1 105 ? 6.351 8.750 -12.530 1.00 86.94 105 TYR A C 1
ATOM 865 O O . TYR A 1 105 ? 7.549 8.593 -12.762 1.00 86.94 105 TYR A O 1
ATOM 873 N N . SER A 1 106 ? 5.431 8.358 -13.413 1.00 90.00 106 SER A N 1
ATOM 874 C CA . SER A 1 106 ? 5.807 7.860 -14.734 1.00 90.00 106 SER A CA 1
ATOM 875 C C . SER A 1 106 ? 6.538 8.935 -15.531 1.00 90.00 106 SER A C 1
ATOM 877 O O . SER A 1 106 ? 6.133 10.095 -15.491 1.00 90.00 106 SER A O 1
ATOM 879 N N . LEU A 1 107 ? 7.545 8.536 -16.304 1.00 87.75 107 LEU A N 1
ATOM 880 C CA . LEU A 1 107 ? 8.153 9.410 -17.300 1.00 87.75 107 LEU A CA 1
ATOM 881 C C . LEU A 1 107 ? 7.092 9.934 -18.274 1.00 87.75 107 LEU A C 1
ATOM 883 O O . LEU A 1 107 ? 6.311 9.168 -18.845 1.00 87.75 107 LEU A O 1
ATOM 887 N N . SER A 1 108 ? 7.105 11.240 -18.480 1.00 80.12 108 SER A N 1
ATOM 888 C CA . SER A 1 108 ? 6.364 11.941 -19.517 1.00 80.12 108 SER A CA 1
ATOM 889 C C . SER A 1 108 ? 7.249 12.160 -20.749 1.00 80.12 108 SER A C 1
ATOM 891 O O . SER A 1 108 ? 8.475 12.116 -20.675 1.00 80.12 108 SER A O 1
ATOM 893 N N . ALA A 1 109 ? 6.639 12.429 -21.906 1.00 73.75 109 ALA A N 1
ATOM 894 C CA . ALA A 1 109 ? 7.384 12.754 -23.130 1.00 73.75 109 ALA A CA 1
ATOM 895 C C . ALA A 1 109 ? 8.205 14.057 -23.019 1.00 73.75 109 ALA A C 1
ATOM 897 O O . ALA A 1 109 ? 9.057 14.328 -23.864 1.00 73.75 109 ALA A O 1
ATOM 898 N N . GLU A 1 110 ? 7.922 14.859 -21.994 1.00 73.44 110 GLU A N 1
ATOM 899 C CA . GLU A 1 110 ? 8.561 16.138 -21.696 1.00 73.44 110 GLU A CA 1
ATOM 900 C C . GLU A 1 110 ? 9.751 15.978 -20.736 1.00 73.44 110 GLU A C 1
ATOM 902 O O . GLU A 1 110 ? 10.536 16.914 -20.572 1.00 73.44 110 GLU A O 1
ATOM 907 N N . ASP A 1 111 ? 9.925 14.798 -20.132 1.00 74.69 111 ASP A N 1
ATOM 908 C CA . ASP A 1 111 ? 11.079 14.513 -19.290 1.00 74.69 111 ASP A CA 1
ATOM 909 C C . ASP A 1 111 ? 12.342 14.357 -20.146 1.00 74.69 111 ASP A C 1
ATOM 911 O O . ASP A 1 111 ? 12.431 13.511 -21.038 1.00 74.69 111 ASP A O 1
ATOM 915 N N . GLU A 1 112 ? 13.341 15.200 -19.870 1.00 63.72 112 GLU A N 1
ATOM 916 C CA . GLU A 1 112 ? 14.662 15.106 -20.496 1.00 63.72 112 GLU A CA 1
ATOM 917 C C . GLU A 1 112 ? 15.279 13.711 -20.297 1.00 63.72 112 GLU A C 1
ATOM 919 O O . GLU A 1 112 ? 15.220 13.155 -19.197 1.00 63.72 112 GLU A O 1
ATOM 924 N N . LYS A 1 113 ? 15.869 13.182 -21.378 1.00 56.97 113 LYS A N 1
ATOM 925 C CA . LYS A 1 113 ? 16.509 11.857 -21.446 1.00 56.97 113 LYS A CA 1
ATOM 926 C C . LYS A 1 113 ? 17.707 11.702 -20.516 1.00 56.97 113 LYS A C 1
ATOM 928 O O . LYS A 1 113 ? 18.515 12.654 -20.433 1.00 56.97 113 LYS A O 1
#